Protein AF-W4UWG6-F1 (afdb_monomer_lite)

pLDDT: mean 75.46, std 25.47, range [25.08, 97.38]

Radius of gyration: 17.67 Å; chains: 1; bounding box: 61×33×37 Å

Sequence (148 aa):
MTGATGYIGKHLSAYLSEKGGHQIIPLGRSMFREGMSGRLSQTLANCEVVINLAGAPINKCWTAAYKRQLFESRIGVTNRLNRALSSLTRKPKLLISASAVGIIQPLARWMNIRKPVGKAFYPIFVMPGKRKPNAVRPLHGLLLPALG

Organism: NCBI:txid1445607

Secondary structure (DSSP, 8-state):
-BTTTSHHHHHHHHHHHHTT------B-GGGGSTT-HHHHHHHHHT-SEEEE-----S-S---HHHHHHHHIIIIIHHHHHHHHHHT-SS--SEEEE---GGGS-S--TT--TTS---SSS-------S---------------PPP-

Foldseek 3Di:
DECLVPDVNVVVCCCCVVVVVDDDDYDDPVCLDPPNLVVLLVVQLPAQEAEAPWADDPPDDDDVVVVVRRCCRAVVSVVSNVVSQVPDPRGHQWYFYDDDPVLPDPPDDDDDPPDDGDDPTDPTDGDGPDDDDDDPDDDDDDDDDDDD

Structure (mmCIF, N/CA/C/O backbone):
data_AF-W4UWG6-F1
#
_entry.id   AF-W4UWG6-F1
#
loop_
_atom_site.group_PDB
_atom_site.id
_atom_site.type_symbol
_atom_site.label_atom_id
_atom_site.label_alt_id
_atom_site.label_comp_id
_atom_site.label_asym_id
_atom_site.label_entity_id
_atom_site.label_seq_id
_atom_site.pdbx_PDB_ins_code
_atom_site.Cartn_x
_atom_site.Cartn_y
_atom_site.Cartn_z
_atom_site.occupancy
_atom_site.B_iso_or_equiv
_atom_site.auth_seq_id
_atom_site.auth_comp_id
_atom_site.auth_asym_id
_atom_site.auth_atom_id
_atom_site.pdbx_PDB_model_num
ATOM 1 N N . MET A 1 1 ? -7.767 1.458 3.065 1.00 96.44 1 MET A N 1
ATOM 2 C CA . MET A 1 1 ? -6.642 0.569 2.697 1.00 96.44 1 MET A CA 1
ATOM 3 C C . MET A 1 1 ? -6.185 0.814 1.264 1.00 96.44 1 MET A C 1
ATOM 5 O O . MET A 1 1 ? -7.003 0.728 0.356 1.00 96.44 1 MET A O 1
ATOM 9 N N . THR A 1 2 ? -4.904 1.117 1.035 1.00 96.62 2 THR A N 1
ATOM 10 C CA . THR A 1 2 ? -4.327 1.149 -0.326 1.00 96.62 2 THR A CA 1
ATOM 11 C C . THR A 1 2 ? -4.014 -0.276 -0.794 1.00 96.62 2 THR A C 1
ATOM 13 O O . THR A 1 2 ? -3.828 -1.165 0.033 1.00 96.62 2 THR A O 1
ATOM 16 N N . GLY A 1 3 ? -3.978 -0.524 -2.108 1.00 94.94 3 GLY A N 1
ATOM 17 C CA . GLY A 1 3 ? -3.691 -1.867 -2.638 1.00 94.94 3 GLY A CA 1
ATOM 18 C C . GLY A 1 3 ? -4.796 -2.905 -2.386 1.00 94.94 3 GLY A C 1
ATOM 19 O O . GLY A 1 3 ? -4.556 -4.093 -2.569 1.00 94.94 3 GLY A O 1
ATOM 20 N N . ALA A 1 4 ? -6.006 -2.471 -2.011 1.00 95.88 4 ALA A N 1
ATOM 21 C CA . ALA A 1 4 ? -7.137 -3.345 -1.674 1.00 95.88 4 ALA A CA 1
ATOM 22 C C . ALA A 1 4 ? -7.553 -4.304 -2.808 1.00 95.88 4 ALA A C 1
ATOM 24 O O . ALA A 1 4 ? -8.095 -5.368 -2.547 1.00 95.88 4 ALA A O 1
ATOM 25 N N . THR A 1 5 ? -7.269 -3.957 -4.066 1.00 94.50 5 THR A N 1
ATOM 26 C CA . THR A 1 5 ? -7.566 -4.802 -5.233 1.00 94.50 5 THR A CA 1
ATOM 27 C C . THR A 1 5 ? -6.439 -5.772 -5.601 1.00 94.50 5 THR A C 1
ATOM 29 O O . THR A 1 5 ? -6.608 -6.584 -6.510 1.00 94.50 5 THR A O 1
ATOM 32 N N . GLY A 1 6 ? -5.283 -5.691 -4.935 1.00 92.56 6 GLY A N 1
ATOM 33 C CA . GLY A 1 6 ? -4.176 -6.630 -5.112 1.00 92.56 6 GLY A CA 1
ATOM 34 C C . GLY A 1 6 ? -4.422 -7.957 -4.392 1.00 92.56 6 GLY A C 1
ATOM 35 O O . GLY A 1 6 ? -5.385 -8.087 -3.644 1.00 92.56 6 GLY A O 1
ATOM 36 N N . TYR A 1 7 ? -3.526 -8.929 -4.584 1.00 93.81 7 TYR A N 1
ATOM 37 C CA . TYR A 1 7 ? -3.640 -10.269 -3.991 1.00 93.81 7 TYR A CA 1
ATOM 38 C C . TYR A 1 7 ? -3.841 -10.219 -2.465 1.00 93.81 7 TYR A C 1
ATOM 40 O O . TYR A 1 7 ? -4.913 -10.556 -1.971 1.00 93.81 7 TYR A O 1
ATOM 48 N N . ILE A 1 8 ? -2.863 -9.680 -1.727 1.00 94.25 8 ILE A N 1
ATOM 49 C CA . ILE A 1 8 ? -2.938 -9.552 -0.259 1.00 94.25 8 ILE A CA 1
ATOM 50 C C . ILE A 1 8 ? -4.131 -8.680 0.154 1.00 94.25 8 ILE A C 1
ATOM 52 O O . ILE A 1 8 ? -4.848 -9.013 1.091 1.00 94.25 8 ILE A O 1
ATOM 56 N N . GLY A 1 9 ? -4.364 -7.573 -0.558 1.00 96.06 9 GLY A N 1
ATOM 57 C CA . GLY A 1 9 ? -5.432 -6.629 -0.237 1.00 96.06 9 GLY A CA 1
ATOM 58 C C . GLY A 1 9 ? -6.828 -7.241 -0.314 1.00 96.06 9 GLY A C 1
ATOM 59 O O . GLY A 1 9 ? -7.639 -6.960 0.564 1.00 96.06 9 GLY A O 1
ATOM 60 N N . LYS A 1 10 ? -7.100 -8.101 -1.303 1.00 97.00 10 LYS A N 1
ATOM 61 C CA . LYS A 1 10 ? -8.390 -8.790 -1.444 1.00 97.00 10 LYS A CA 1
ATOM 62 C C . LYS A 1 10 ? -8.642 -9.739 -0.275 1.00 97.00 10 LYS A C 1
ATOM 64 O O . LYS A 1 10 ? -9.663 -9.610 0.392 1.00 97.00 10 LYS A O 1
ATOM 69 N N . HIS A 1 11 ? -7.683 -10.621 0.017 1.00 97.38 11 HIS A N 1
ATOM 70 C CA . HIS A 1 11 ? -7.802 -11.577 1.122 1.00 97.38 11 HIS A CA 1
ATOM 71 C C . HIS A 1 11 ? -7.899 -10.877 2.481 1.00 97.38 11 HIS A C 1
ATOM 73 O O . HIS A 1 11 ? -8.740 -11.238 3.299 1.00 97.38 11 HIS A O 1
ATOM 79 N N . LEU A 1 12 ? -7.095 -9.833 2.707 1.00 96.75 12 LEU A N 1
ATOM 80 C CA . LEU A 1 12 ? -7.147 -9.070 3.951 1.00 96.75 12 LEU A CA 1
ATOM 81 C C . LEU A 1 12 ? -8.456 -8.282 4.093 1.00 96.75 12 LEU A C 1
ATOM 83 O O . LEU A 1 12 ? -8.993 -8.211 5.193 1.00 96.75 12 LEU A O 1
ATOM 87 N N . SER A 1 13 ? -8.983 -7.711 3.001 1.00 96.75 13 SER A N 1
ATOM 88 C CA . SER A 1 13 ? -10.283 -7.021 3.023 1.00 96.75 13 SER A CA 1
ATOM 89 C C . SER A 1 13 ? -11.398 -7.976 3.432 1.00 96.75 13 SER A C 1
ATOM 91 O O . SER A 1 13 ? -12.169 -7.645 4.327 1.00 96.75 13 SER A O 1
ATOM 93 N N . ALA A 1 14 ? -11.452 -9.155 2.802 1.00 96.44 14 ALA A N 1
ATOM 94 C CA . ALA A 1 14 ? -12.440 -10.183 3.110 1.00 96.44 14 ALA A CA 1
ATOM 95 C C . ALA A 1 14 ? -12.324 -10.623 4.573 1.00 96.44 14 ALA A C 1
ATOM 97 O O . ALA A 1 14 ? -13.290 -10.529 5.318 1.00 96.44 14 ALA A O 1
ATOM 98 N N . TYR A 1 15 ? -11.118 -10.970 5.029 1.00 97.31 15 T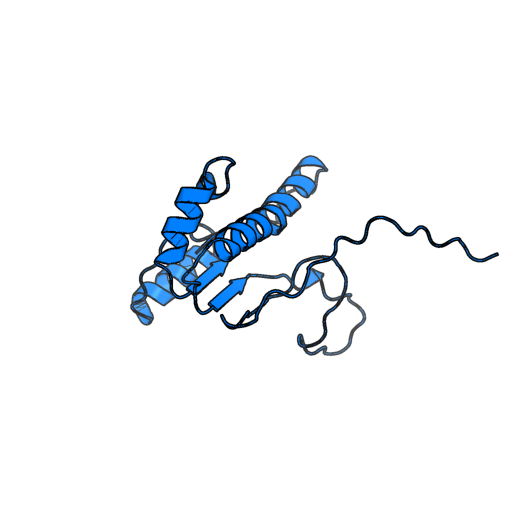YR A N 1
ATOM 99 C CA . TYR A 1 15 ? -10.888 -11.396 6.409 1.00 97.31 15 TYR A CA 1
ATOM 100 C C . TYR A 1 15 ? -11.311 -10.340 7.443 1.00 97.31 15 TYR A C 1
ATOM 102 O O . TYR A 1 15 ? -12.054 -10.642 8.374 1.00 97.31 15 TYR A O 1
ATOM 110 N N . LEU A 1 16 ? -10.868 -9.088 7.282 1.00 96.25 16 LEU A N 1
ATOM 111 C CA . LEU A 1 16 ? -11.190 -8.016 8.229 1.00 96.25 16 LEU A CA 1
ATOM 112 C C . LEU A 1 16 ? -12.681 -7.658 8.220 1.00 96.25 16 LEU A C 1
ATOM 114 O O . LEU A 1 16 ? -13.219 -7.317 9.270 1.00 96.25 16 LEU A O 1
ATOM 118 N N . SER A 1 17 ? -13.343 -7.750 7.065 1.00 95.56 17 SER A N 1
ATOM 119 C CA . SER A 1 17 ? -14.779 -7.493 6.950 1.00 95.56 17 SER A CA 1
ATOM 120 C C . SER A 1 17 ? -15.606 -8.645 7.528 1.00 95.56 17 SER A C 1
ATOM 122 O O . SER A 1 17 ? -16.460 -8.415 8.374 1.00 95.56 17 SER A O 1
ATOM 124 N N . GLU A 1 18 ? -15.344 -9.882 7.105 1.00 96.31 18 GLU A N 1
ATOM 125 C CA . GLU A 1 18 ? -16.152 -11.063 7.442 1.00 96.31 18 GLU A CA 1
ATOM 126 C C . GLU A 1 18 ? -15.902 -11.577 8.861 1.00 96.31 18 GLU A C 1
ATOM 128 O O . GLU A 1 18 ? -16.829 -12.040 9.520 1.00 96.31 18 GLU A O 1
ATOM 133 N N . LYS A 1 19 ? -14.652 -11.532 9.337 1.00 94.00 19 LYS A N 1
ATOM 134 C CA . LYS A 1 19 ? -14.276 -12.050 10.664 1.00 94.00 19 LYS A CA 1
ATOM 135 C C . LYS A 1 19 ? -14.094 -10.950 11.700 1.00 94.00 19 LYS A C 1
ATOM 137 O O . LYS A 1 19 ? -14.336 -11.189 12.876 1.00 94.00 19 LYS A O 1
ATOM 142 N N . GLY A 1 20 ? -13.657 -9.766 11.274 1.00 90.62 20 GLY A N 1
ATOM 143 C CA . GLY A 1 20 ? -13.411 -8.628 12.165 1.00 90.62 20 GLY A CA 1
ATOM 144 C C . GLY A 1 20 ? -14.564 -7.628 12.264 1.00 90.62 20 GLY A C 1
ATOM 145 O O . GLY A 1 20 ? -14.514 -6.746 13.117 1.00 90.62 20 GLY A O 1
ATOM 146 N N . GLY A 1 21 ? -15.580 -7.717 11.395 1.00 94.94 21 GLY A N 1
ATOM 147 C CA . GLY A 1 21 ? -16.676 -6.742 11.341 1.00 94.94 21 GLY A CA 1
ATOM 148 C C . GLY A 1 21 ? -16.223 -5.326 10.958 1.00 94.94 21 GLY A C 1
ATOM 149 O O . GLY A 1 21 ? -16.914 -4.351 11.248 1.00 94.94 21 GLY A O 1
ATOM 150 N N . HIS A 1 22 ? -15.044 -5.181 10.346 1.00 96.06 22 HIS A N 1
ATOM 151 C CA . HIS A 1 22 ? -14.473 -3.878 10.017 1.00 96.06 22 HIS A CA 1
ATOM 152 C C . HIS A 1 22 ? -14.963 -3.364 8.661 1.00 96.06 22 HIS A C 1
ATOM 154 O O . HIS A 1 22 ? -14.912 -4.071 7.655 1.00 96.06 22 HIS A O 1
ATOM 160 N N . GLN A 1 23 ? -15.326 -2.082 8.593 1.00 97.12 23 GLN A N 1
ATOM 161 C CA . GLN A 1 23 ? -15.607 -1.424 7.320 1.00 97.12 23 GLN A CA 1
ATOM 162 C C . GLN A 1 23 ? -14.307 -1.139 6.554 1.00 97.12 23 GLN A C 1
ATOM 164 O O . GLN A 1 23 ? -13.425 -0.415 7.023 1.00 97.12 23 GLN A O 1
ATOM 169 N N . ILE A 1 24 ? -14.204 -1.662 5.331 1.00 96.94 24 ILE A N 1
ATOM 170 C CA . ILE A 1 24 ? -13.038 -1.446 4.471 1.00 96.94 24 ILE A CA 1
ATOM 171 C C . ILE A 1 24 ? -13.308 -0.322 3.475 1.00 96.94 24 ILE A C 1
ATOM 173 O O . ILE A 1 24 ? -14.115 -0.458 2.562 1.00 96.94 24 ILE A O 1
ATOM 177 N N . ILE A 1 25 ? -12.559 0.776 3.603 1.00 97.12 25 ILE A N 1
ATOM 178 C CA . ILE A 1 25 ? -12.579 1.883 2.638 1.00 97.12 25 ILE A CA 1
ATOM 179 C C . ILE A 1 25 ? -11.388 1.726 1.675 1.00 97.12 25 ILE A C 1
ATOM 181 O O . ILE A 1 25 ? -10.237 1.960 2.080 1.00 97.12 25 ILE A O 1
ATOM 185 N N . PRO A 1 26 ? -11.592 1.301 0.413 1.00 96.12 26 PRO A N 1
ATOM 186 C CA . PRO A 1 26 ? -10.501 1.127 -0.538 1.00 96.12 26 PRO A CA 1
ATOM 187 C C . PRO A 1 26 ? -9.935 2.481 -0.982 1.00 96.12 26 PRO A C 1
ATOM 189 O O . PRO A 1 26 ? -10.643 3.358 -1.473 1.00 96.12 26 PRO A O 1
ATOM 192 N N . LEU A 1 27 ? -8.617 2.639 -0.854 1.00 95.81 27 LEU A N 1
ATOM 193 C CA . LEU A 1 27 ? -7.893 3.818 -1.313 1.00 95.81 27 LEU A CA 1
ATOM 194 C C . LEU A 1 27 ? -7.305 3.557 -2.705 1.00 95.81 27 LEU A C 1
ATOM 196 O O . LEU A 1 27 ? -6.209 3.008 -2.843 1.00 95.81 27 LEU A O 1
ATOM 200 N N . GLY A 1 28 ? -8.071 3.911 -3.738 1.00 93.19 28 GLY A N 1
ATOM 201 C CA . GLY A 1 28 ? -7.698 3.713 -5.139 1.00 93.19 28 GLY A CA 1
ATOM 202 C C . GLY A 1 28 ? -6.569 4.633 -5.622 1.00 93.19 28 GLY A C 1
ATOM 203 O O . GLY A 1 28 ? -6.328 5.703 -5.066 1.00 93.19 28 GLY A O 1
ATOM 204 N N . ARG A 1 29 ? -5.905 4.236 -6.720 1.00 91.81 29 ARG A N 1
ATOM 205 C CA . ARG A 1 29 ? -4.779 4.976 -7.333 1.00 91.81 29 ARG A CA 1
ATOM 206 C C . ARG A 1 29 ? -5.120 6.432 -7.675 1.00 91.81 29 ARG A C 1
ATOM 208 O O . ARG A 1 29 ? -4.257 7.295 -7.569 1.00 91.81 29 ARG A O 1
ATOM 215 N N . SER A 1 30 ? -6.366 6.709 -8.059 1.00 92.50 30 SER A N 1
ATOM 216 C CA . SER A 1 30 ? -6.827 8.052 -8.429 1.00 92.50 30 SER A CA 1
ATOM 217 C C . SER A 1 30 ? -6.738 9.063 -7.283 1.00 92.50 30 SER A C 1
ATOM 219 O O . SER A 1 30 ? -6.451 10.223 -7.549 1.00 92.50 30 SER A O 1
ATOM 221 N N . MET A 1 31 ? -6.891 8.645 -6.020 1.00 94.06 31 MET A N 1
ATOM 222 C CA . MET A 1 31 ? -6.766 9.546 -4.861 1.00 94.06 31 MET A CA 1
ATOM 223 C C . MET A 1 31 ? -5.332 10.000 -4.576 1.00 94.06 31 MET A C 1
ATOM 225 O O . MET A 1 31 ? -5.126 10.916 -3.789 1.00 94.06 31 MET A O 1
ATOM 229 N N . PHE A 1 32 ? -4.343 9.382 -5.222 1.00 92.50 32 PHE A N 1
ATOM 230 C CA . PHE A 1 32 ? -2.933 9.752 -5.100 1.00 92.50 32 PHE A CA 1
ATOM 231 C C . PHE A 1 32 ? -2.440 10.596 -6.284 1.00 92.50 32 PHE A C 1
ATOM 233 O O . PHE A 1 32 ? -1.240 10.838 -6.399 1.00 92.50 32 PHE A O 1
ATOM 240 N N . ARG A 1 33 ? -3.343 11.037 -7.168 1.00 90.12 33 ARG A N 1
ATOM 241 C CA . ARG A 1 33 ? -3.029 12.010 -8.221 1.00 90.12 33 ARG A CA 1
ATOM 242 C C . ARG A 1 33 ? -2.916 13.414 -7.628 1.00 90.12 33 ARG A C 1
ATOM 244 O O . ARG A 1 33 ? -3.476 13.703 -6.570 1.00 90.12 33 ARG A O 1
ATOM 251 N N . GLU A 1 34 ? -2.194 14.286 -8.319 1.00 85.25 34 GLU A N 1
ATOM 252 C CA . GLU A 1 34 ? -2.152 15.710 -7.981 1.00 85.25 34 GLU A CA 1
ATOM 253 C C . GLU A 1 34 ? -3.563 16.315 -7.989 1.00 85.25 34 GLU A C 1
ATOM 255 O O . GLU A 1 34 ? -4.445 15.848 -8.710 1.00 85.25 34 GLU A O 1
ATOM 260 N N . GLY A 1 35 ? -3.803 17.289 -7.109 1.00 87.19 35 GLY A N 1
ATOM 261 C CA . GLY A 1 35 ? -5.126 17.891 -6.897 1.00 87.19 35 GLY A CA 1
ATOM 262 C C . GLY A 1 35 ? -6.106 17.058 -6.056 1.00 87.19 35 GLY A C 1
ATOM 263 O O . GLY A 1 35 ? -7.072 17.602 -5.536 1.00 87.19 35 GLY A O 1
ATOM 264 N N . MET A 1 36 ? -5.850 15.764 -5.828 1.00 91.38 36 MET A N 1
ATOM 265 C CA . MET A 1 36 ? -6.767 14.885 -5.079 1.00 91.38 36 MET A CA 1
ATOM 266 C C . MET A 1 36 ? -6.475 14.801 -3.572 1.00 91.38 36 MET A C 1
ATOM 268 O O . MET A 1 36 ? -7.120 14.030 -2.856 1.00 91.38 36 MET A O 1
ATOM 272 N N . SER A 1 37 ? -5.522 15.594 -3.069 1.00 87.94 37 SER A N 1
ATOM 273 C CA . SER A 1 37 ? -5.089 15.574 -1.665 1.00 87.94 37 SER A CA 1
ATOM 274 C C . SER A 1 37 ? -6.226 15.864 -0.686 1.00 87.94 37 SER A C 1
ATOM 276 O O . SER A 1 37 ? -6.308 15.192 0.338 1.00 87.94 37 SER A O 1
ATOM 278 N N . GLY A 1 38 ? -7.135 16.790 -1.012 1.00 91.94 38 GLY A N 1
ATOM 279 C CA . GLY A 1 38 ? -8.294 17.106 -0.170 1.00 91.94 38 GLY A CA 1
ATOM 280 C C . GLY A 1 38 ? -9.209 15.897 0.039 1.00 91.94 38 GLY A C 1
ATOM 281 O O . GLY A 1 38 ? -9.511 15.534 1.174 1.00 91.94 38 GLY A O 1
ATOM 282 N N . ARG A 1 39 ? -9.560 15.196 -1.049 1.00 93.44 39 ARG A N 1
ATOM 283 C CA . ARG A 1 39 ? -10.375 13.971 -0.990 1.00 93.44 39 ARG A CA 1
ATOM 284 C C . ARG A 1 39 ? -9.680 12.864 -0.198 1.00 93.44 39 ARG A C 1
ATOM 286 O O . ARG A 1 39 ? -10.331 12.165 0.580 1.00 93.44 39 ARG A O 1
ATOM 293 N N . LEU A 1 40 ? -8.368 12.702 -0.385 1.00 94.94 40 LEU A N 1
ATOM 294 C CA . LEU A 1 40 ? -7.580 11.737 0.379 1.00 94.94 40 LEU A CA 1
ATOM 295 C C . LEU A 1 40 ? -7.622 12.067 1.879 1.00 94.94 40 LEU A C 1
ATOM 297 O O . LEU A 1 40 ? -7.969 11.197 2.672 1.00 94.94 40 LEU A O 1
ATOM 301 N N . SER A 1 41 ? -7.340 13.313 2.265 1.00 94.75 41 SER A N 1
ATOM 302 C CA . SER A 1 41 ? -7.380 13.758 3.663 1.00 94.75 41 SER A CA 1
ATOM 303 C C . SER A 1 41 ? -8.766 13.580 4.287 1.00 94.75 41 SER A C 1
ATOM 305 O O . SER A 1 41 ? -8.874 13.005 5.367 1.00 94.75 41 SER A O 1
ATOM 307 N N . GLN A 1 42 ? -9.834 13.978 3.593 1.00 93.88 42 GLN A N 1
ATOM 308 C CA . GLN A 1 42 ? -11.208 13.806 4.073 1.00 93.88 42 GLN A CA 1
ATOM 309 C C . GLN A 1 42 ? -11.555 12.330 4.306 1.00 93.88 42 GLN A C 1
ATOM 311 O O . GLN A 1 42 ? -12.151 11.980 5.320 1.00 93.88 42 GLN A O 1
ATOM 316 N N . THR A 1 43 ? -11.132 11.449 3.398 1.00 95.06 43 THR A N 1
ATOM 317 C CA . THR A 1 43 ? -11.340 10.003 3.551 1.00 95.06 43 THR A CA 1
ATOM 318 C C . THR A 1 43 ? -10.586 9.465 4.772 1.00 95.06 43 THR A C 1
ATOM 320 O O . THR A 1 43 ? -11.133 8.688 5.552 1.00 95.06 43 THR A O 1
ATOM 323 N N . LEU A 1 44 ? -9.336 9.896 4.967 1.00 95.31 44 LEU A N 1
ATOM 324 C CA . LEU A 1 44 ? -8.494 9.458 6.082 1.00 95.31 44 LEU A CA 1
ATOM 325 C C . LEU A 1 44 ? -8.976 9.979 7.443 1.00 95.31 44 LEU A C 1
ATOM 327 O O . LEU A 1 44 ? -8.802 9.279 8.436 1.00 95.31 44 LEU A O 1
ATOM 331 N N . ALA A 1 45 ? -9.592 11.163 7.501 1.00 94.25 45 ALA A N 1
ATOM 332 C CA . ALA A 1 45 ? -10.130 11.742 8.736 1.00 94.25 45 ALA A CA 1
ATOM 333 C C . ALA A 1 45 ? -11.220 10.868 9.383 1.00 94.25 45 ALA A C 1
ATOM 335 O O . ALA A 1 45 ? -11.367 10.863 10.604 1.00 94.25 45 ALA A O 1
ATOM 336 N N . ASN A 1 46 ? -11.937 10.096 8.565 1.00 91.81 46 ASN A N 1
ATOM 337 C CA . ASN A 1 46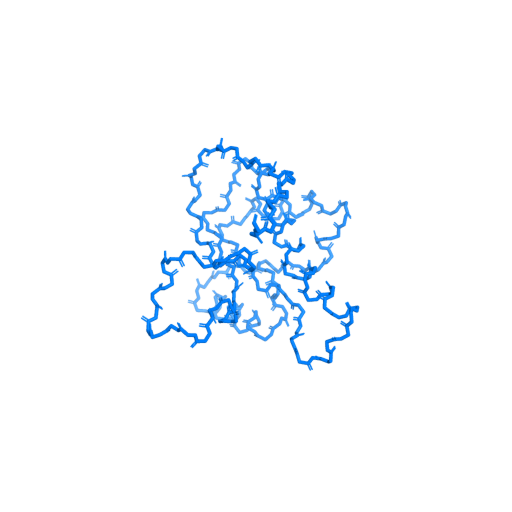 ? -12.998 9.187 8.997 1.00 91.81 46 ASN A CA 1
ATOM 338 C C . ASN A 1 46 ? -12.495 7.757 9.273 1.00 91.81 46 ASN A C 1
ATOM 340 O O . ASN A 1 46 ? -13.299 6.858 9.493 1.00 91.81 46 ASN A O 1
ATOM 344 N N . CYS A 1 47 ? -11.178 7.521 9.245 1.00 94.50 47 CYS A N 1
ATOM 345 C CA . CYS A 1 47 ? -10.583 6.199 9.449 1.00 94.50 47 CYS A CA 1
ATOM 346 C C . CYS A 1 47 ? -9.878 6.093 10.808 1.00 94.50 47 CYS A C 1
ATOM 348 O O . CYS A 1 47 ? -9.138 6.988 11.215 1.00 94.50 47 CYS A O 1
ATOM 350 N N . GLU A 1 48 ? -10.009 4.945 11.477 1.00 94.75 48 GLU A N 1
ATOM 351 C CA . GLU A 1 48 ? -9.230 4.649 12.688 1.00 94.75 48 GLU A CA 1
ATOM 352 C C . GLU A 1 48 ? -7.861 4.035 12.384 1.00 94.75 48 GLU A C 1
ATOM 354 O O . GLU A 1 48 ? -6.886 4.311 13.086 1.00 94.75 48 GLU A O 1
ATOM 359 N N . VAL A 1 49 ? -7.783 3.220 11.329 1.00 95.25 49 VAL A N 1
ATOM 360 C CA . VAL A 1 49 ? -6.575 2.499 10.920 1.00 95.25 49 VAL A CA 1
ATOM 361 C C . VAL A 1 49 ? -6.349 2.682 9.427 1.00 95.25 49 VAL A C 1
ATOM 363 O O . VAL A 1 49 ? -7.270 2.586 8.615 1.00 95.25 49 VAL A O 1
ATOM 366 N N . VAL A 1 50 ? -5.096 2.913 9.051 1.00 95.75 50 VAL A N 1
ATOM 367 C CA . VAL A 1 50 ? -4.666 2.987 7.658 1.00 95.75 50 VAL A CA 1
ATOM 368 C C . VAL A 1 50 ? -3.729 1.827 7.369 1.00 95.75 50 VAL A C 1
ATOM 370 O O . VAL A 1 50 ? -2.701 1.674 8.016 1.00 95.75 50 VAL A O 1
ATOM 373 N N . ILE A 1 51 ? -4.069 1.027 6.361 1.00 96.50 51 ILE A N 1
ATOM 374 C CA . ILE A 1 51 ? -3.215 -0.053 5.858 1.00 96.50 51 ILE A CA 1
ATOM 375 C C . ILE A 1 51 ? -2.737 0.327 4.455 1.00 96.50 51 ILE A C 1
ATOM 377 O O . ILE A 1 51 ? -3.557 0.597 3.567 1.00 96.50 51 ILE A O 1
ATOM 381 N N . ASN A 1 52 ? -1.420 0.374 4.268 1.00 96.00 52 ASN A N 1
ATOM 382 C CA . ASN A 1 52 ? -0.756 0.706 3.017 1.00 96.00 52 ASN A CA 1
ATOM 383 C C . ASN A 1 52 ? -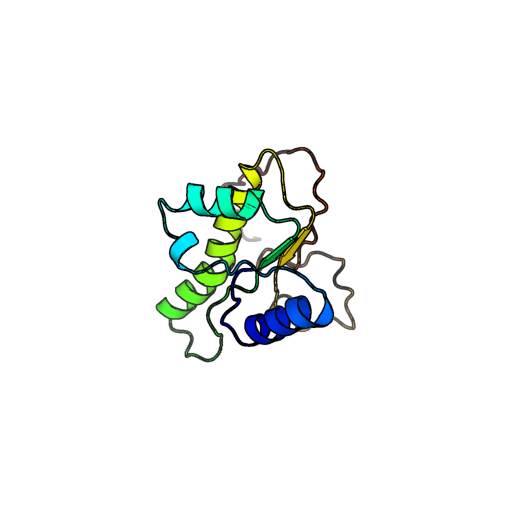0.146 -0.551 2.377 1.00 96.00 52 ASN A C 1
ATOM 385 O O . ASN A 1 52 ? 0.947 -0.972 2.751 1.00 96.00 52 ASN A O 1
ATOM 389 N N . LEU A 1 53 ? -0.851 -1.139 1.406 1.00 95.88 53 LEU A N 1
ATOM 390 C CA . LEU A 1 53 ? -0.386 -2.282 0.604 1.00 95.88 53 LEU A CA 1
ATOM 391 C C . LEU A 1 53 ? -0.094 -1.885 -0.852 1.00 95.88 53 LEU A C 1
ATOM 393 O O . LEU A 1 53 ? -0.011 -2.738 -1.735 1.00 95.88 53 LEU A O 1
ATOM 397 N N . ALA A 1 54 ? -0.003 -0.584 -1.140 1.00 93.38 54 ALA A N 1
ATOM 398 C CA . ALA A 1 54 ? 0.258 -0.098 -2.485 1.00 93.38 54 ALA A CA 1
ATOM 399 C C . ALA A 1 54 ? 1.661 -0.487 -2.964 1.00 93.38 54 ALA A C 1
ATOM 401 O O . ALA A 1 54 ? 2.661 -0.314 -2.270 1.00 93.38 54 ALA A O 1
ATOM 402 N N . GLY A 1 55 ? 1.723 -0.965 -4.202 1.00 91.75 55 GLY A N 1
ATOM 403 C CA . GLY A 1 55 ? 2.967 -1.245 -4.898 1.00 91.75 55 GLY A CA 1
ATOM 404 C C . GLY A 1 55 ? 2.688 -1.854 -6.263 1.00 91.75 55 GLY A C 1
ATOM 405 O O . GLY A 1 55 ? 1.764 -2.649 -6.428 1.00 91.75 55 GLY A O 1
ATOM 406 N N . ALA A 1 56 ? 3.478 -1.472 -7.264 1.00 91.81 56 ALA A N 1
ATOM 407 C CA . ALA A 1 56 ? 3.479 -2.164 -8.545 1.00 91.81 56 ALA A CA 1
ATOM 408 C C . ALA A 1 56 ? 4.077 -3.575 -8.371 1.00 91.81 56 ALA A C 1
ATOM 410 O O . ALA A 1 56 ? 5.009 -3.746 -7.568 1.00 91.81 56 ALA A O 1
ATOM 411 N N . PRO A 1 57 ? 3.564 -4.580 -9.103 1.00 90.38 57 PRO A N 1
ATOM 412 C CA . PRO A 1 57 ? 4.021 -5.957 -8.964 1.00 90.38 57 PRO A CA 1
ATOM 413 C C . PRO A 1 57 ? 5.495 -6.083 -9.372 1.00 90.38 57 PRO A C 1
ATOM 415 O O . PRO A 1 57 ? 5.969 -5.364 -10.242 1.00 90.38 57 PRO A O 1
ATOM 418 N N . ILE A 1 58 ? 6.256 -6.972 -8.745 1.00 88.31 58 ILE A N 1
ATOM 419 C CA . ILE A 1 58 ? 7.701 -7.108 -9.023 1.00 88.31 58 ILE A CA 1
ATOM 420 C C . ILE A 1 58 ? 8.018 -8.091 -10.161 1.00 88.31 58 ILE A C 1
ATOM 422 O O . ILE A 1 58 ? 9.165 -8.176 -10.579 1.00 88.31 58 ILE A O 1
ATOM 426 N N . ASN A 1 59 ? 7.004 -8.780 -10.689 1.00 88.88 59 ASN A N 1
ATOM 427 C CA . ASN A 1 59 ? 7.103 -9.878 -11.658 1.00 88.88 59 ASN A CA 1
ATOM 428 C C . ASN A 1 59 ? 7.256 -9.450 -13.134 1.00 88.88 59 ASN A C 1
ATOM 430 O O . ASN A 1 59 ? 6.975 -10.246 -14.024 1.00 88.88 59 ASN A O 1
ATOM 434 N N . LYS A 1 60 ? 7.641 -8.201 -13.416 1.00 88.62 60 LYS A N 1
ATOM 435 C CA . LYS A 1 60 ? 7.915 -7.732 -14.789 1.00 88.62 60 LYS A CA 1
ATOM 436 C C . LYS A 1 60 ? 9.411 -7.540 -14.990 1.00 88.62 60 LYS A C 1
ATOM 438 O O . LYS A 1 60 ? 10.133 -7.444 -14.007 1.00 88.62 60 LYS A O 1
ATOM 443 N N . CYS A 1 61 ? 9.871 -7.398 -16.231 1.00 92.56 61 CYS A N 1
ATOM 444 C CA . CYS A 1 61 ? 11.251 -6.996 -16.518 1.00 92.56 61 CYS A CA 1
ATOM 445 C C . CYS A 1 61 ? 11.537 -5.577 -15.994 1.00 92.56 61 CYS A C 1
ATOM 447 O O . CYS A 1 61 ? 10.750 -4.649 -16.201 1.00 92.56 61 CYS A O 1
ATOM 449 N N . TRP A 1 62 ? 12.675 -5.388 -15.319 1.00 91.88 62 TRP A N 1
ATOM 450 C CA . TRP A 1 62 ? 13.024 -4.122 -14.662 1.00 91.88 62 TRP A CA 1
ATOM 451 C C . TRP A 1 62 ? 13.729 -3.163 -15.622 1.00 91.88 62 TRP A C 1
ATOM 453 O O . TRP A 1 62 ? 14.907 -2.840 -15.463 1.00 91.88 62 TRP A O 1
ATOM 463 N N . THR A 1 63 ? 12.982 -2.667 -16.607 1.00 95.75 63 THR A N 1
ATOM 464 C CA . THR A 1 63 ? 13.422 -1.536 -17.436 1.00 95.75 63 THR A CA 1
ATOM 465 C C . THR A 1 63 ? 13.579 -0.275 -16.580 1.00 95.75 63 THR A C 1
ATOM 467 O O . THR A 1 63 ? 13.013 -0.181 -15.489 1.00 95.75 63 THR A O 1
ATOM 470 N N . ALA A 1 64 ? 14.310 0.734 -17.064 1.00 94.94 64 ALA A N 1
ATOM 471 C CA . ALA A 1 64 ? 14.436 2.014 -16.358 1.00 94.94 64 ALA A CA 1
ATOM 472 C C . ALA A 1 64 ? 13.060 2.639 -16.043 1.00 94.94 64 ALA A C 1
ATOM 474 O O . ALA A 1 64 ? 12.801 3.069 -14.915 1.00 94.94 64 ALA A O 1
ATOM 475 N N . ALA A 1 65 ? 12.135 2.590 -17.007 1.00 95.19 65 ALA A N 1
ATOM 476 C CA . ALA A 1 65 ? 10.760 3.044 -16.825 1.00 95.19 65 ALA A CA 1
ATOM 477 C C . ALA A 1 65 ? 10.021 2.243 -15.739 1.00 95.19 65 ALA A C 1
ATOM 479 O O . ALA A 1 65 ? 9.329 2.826 -14.901 1.00 95.19 65 ALA A O 1
ATOM 480 N N . TYR A 1 66 ? 10.196 0.917 -15.705 1.00 94.25 66 TYR A N 1
ATOM 481 C CA . TYR A 1 66 ? 9.540 0.083 -14.704 1.00 94.25 66 TYR A CA 1
ATOM 482 C C . TYR A 1 66 ? 10.137 0.246 -13.305 1.00 94.25 66 TYR A C 1
ATOM 484 O O . TYR A 1 66 ? 9.395 0.295 -12.328 1.00 94.25 66 TYR A O 1
ATOM 492 N N . LYS A 1 67 ? 11.457 0.428 -13.190 1.00 90.94 67 LYS A N 1
ATOM 493 C CA . LYS A 1 67 ? 12.119 0.780 -11.923 1.00 90.94 67 LYS A CA 1
ATOM 494 C C . LYS A 1 67 ? 11.551 2.080 -11.350 1.00 90.94 67 LYS A C 1
ATOM 496 O O . LYS A 1 67 ? 11.196 2.119 -10.172 1.00 90.94 67 LYS A O 1
ATOM 501 N N . ARG A 1 68 ? 11.358 3.106 -12.189 1.00 91.88 68 ARG A N 1
ATOM 502 C CA . ARG A 1 68 ? 10.679 4.351 -11.788 1.00 91.88 68 ARG A CA 1
ATOM 503 C C . ARG A 1 68 ? 9.258 4.081 -11.292 1.00 91.88 68 ARG A C 1
ATOM 505 O O . ARG A 1 68 ? 8.869 4.587 -10.246 1.00 91.88 68 ARG A O 1
ATOM 512 N N . GLN A 1 69 ? 8.496 3.236 -11.987 1.00 92.62 69 GLN A N 1
ATOM 513 C CA . GLN A 1 69 ? 7.155 2.843 -11.547 1.00 92.62 69 GLN A CA 1
ATOM 514 C C . GLN A 1 69 ? 7.172 2.097 -10.199 1.00 92.62 69 GLN A C 1
ATOM 516 O O . GLN A 1 69 ? 6.322 2.349 -9.340 1.00 92.62 69 GLN A O 1
ATOM 521 N N . LEU A 1 70 ? 8.121 1.181 -9.985 1.00 90.69 70 LEU A N 1
ATOM 522 C CA . LEU A 1 70 ? 8.278 0.458 -8.722 1.00 90.69 70 LEU A CA 1
ATOM 523 C C . LEU A 1 70 ? 8.563 1.417 -7.563 1.00 90.69 70 LEU A C 1
ATOM 525 O O . LEU A 1 70 ? 7.980 1.237 -6.492 1.00 90.69 70 LEU A O 1
ATOM 529 N N . PHE A 1 71 ? 9.399 2.431 -7.795 1.00 89.62 71 PHE A N 1
ATOM 530 C CA . PHE A 1 71 ? 9.701 3.479 -6.825 1.00 89.62 71 PHE A CA 1
ATOM 531 C C . PHE A 1 71 ? 8.475 4.357 -6.534 1.00 89.62 71 PHE A C 1
ATOM 533 O O . PHE A 1 71 ? 8.038 4.445 -5.387 1.00 89.62 71 PHE A O 1
ATOM 540 N N . GLU A 1 72 ? 7.852 4.935 -7.564 1.00 89.75 72 GLU A N 1
ATOM 541 C CA . GLU A 1 72 ? 6.703 5.842 -7.421 1.00 89.75 72 GLU A CA 1
ATOM 542 C C . GLU A 1 72 ? 5.488 5.175 -6.768 1.00 89.75 72 GLU A C 1
ATOM 544 O O . GLU A 1 72 ? 4.819 5.762 -5.913 1.00 89.75 72 GLU A O 1
ATOM 549 N N . SER A 1 73 ? 5.221 3.915 -7.123 1.00 91.44 73 SER A N 1
ATOM 550 C CA . SER A 1 73 ? 4.108 3.142 -6.557 1.00 91.44 73 SER A CA 1
ATOM 551 C C . SER A 1 73 ? 4.275 2.799 -5.075 1.00 91.44 73 SER A C 1
ATOM 553 O O . SER A 1 73 ? 3.306 2.369 -4.456 1.00 91.44 73 SER A O 1
ATOM 555 N N . ARG A 1 74 ? 5.475 2.990 -4.512 1.00 90.44 74 ARG A N 1
ATOM 556 C CA . ARG A 1 74 ? 5.797 2.713 -3.107 1.00 90.44 74 ARG A CA 1
ATOM 557 C C . ARG A 1 74 ? 6.109 3.996 -2.354 1.00 90.44 74 ARG A C 1
ATOM 559 O O . ARG A 1 74 ? 5.337 4.413 -1.493 1.00 90.44 74 ARG A O 1
ATOM 566 N N . ILE A 1 75 ? 7.210 4.650 -2.710 1.00 89.31 75 ILE A N 1
ATOM 567 C CA . ILE A 1 75 ? 7.698 5.859 -2.045 1.00 89.31 75 ILE A CA 1
ATOM 568 C C . ILE A 1 75 ? 6.769 7.036 -2.330 1.00 89.31 75 ILE A C 1
ATOM 570 O O . ILE A 1 75 ? 6.325 7.701 -1.398 1.00 89.31 75 ILE A O 1
ATOM 574 N N . GLY A 1 76 ? 6.388 7.244 -3.592 1.00 90.00 76 GLY A N 1
ATOM 575 C CA . GLY A 1 76 ? 5.483 8.331 -3.973 1.00 90.00 76 GLY A CA 1
ATOM 576 C C . GLY A 1 76 ? 4.115 8.227 -3.287 1.00 90.00 76 GLY A C 1
ATOM 577 O O . GLY A 1 76 ? 3.600 9.215 -2.762 1.00 90.00 76 GLY A O 1
ATOM 578 N N . VAL A 1 77 ? 3.535 7.022 -3.233 1.00 91.94 77 VAL A N 1
ATOM 579 C CA . VAL A 1 77 ? 2.270 6.770 -2.515 1.00 91.94 77 VAL A CA 1
ATOM 580 C C . VAL A 1 77 ? 2.419 7.015 -1.013 1.00 91.94 77 VAL A C 1
ATOM 582 O O . VAL A 1 77 ? 1.603 7.729 -0.431 1.00 91.94 77 VAL A O 1
ATOM 585 N N . THR A 1 78 ? 3.475 6.486 -0.394 1.00 91.81 78 THR A N 1
ATOM 586 C CA . THR A 1 78 ? 3.728 6.642 1.049 1.00 91.81 78 THR A CA 1
ATOM 587 C C . THR A 1 78 ? 3.940 8.108 1.431 1.00 91.81 78 THR A C 1
ATOM 589 O O . THR A 1 78 ? 3.370 8.579 2.412 1.00 91.81 78 THR A O 1
ATOM 592 N N . ASN A 1 79 ? 4.675 8.870 0.620 1.00 91.12 79 ASN A N 1
ATOM 593 C CA . ASN A 1 79 ? 4.892 10.301 0.840 1.00 91.12 79 ASN A CA 1
ATOM 594 C C . ASN A 1 79 ? 3.586 11.099 0.765 1.00 91.12 79 ASN A C 1
ATOM 596 O O . ASN A 1 79 ? 3.325 11.942 1.625 1.00 91.12 79 ASN A O 1
ATOM 600 N N . ARG A 1 80 ? 2.739 10.818 -0.233 1.00 92.62 80 ARG A N 1
ATOM 601 C CA . ARG A 1 80 ? 1.415 11.447 -0.361 1.00 92.62 80 ARG A CA 1
ATOM 602 C C . ARG A 1 80 ? 0.503 11.093 0.813 1.00 92.62 80 ARG A C 1
ATOM 604 O O . ARG A 1 80 ? -0.173 11.975 1.337 1.00 92.62 80 ARG A O 1
ATOM 611 N N . LEU A 1 81 ? 0.538 9.839 1.266 1.00 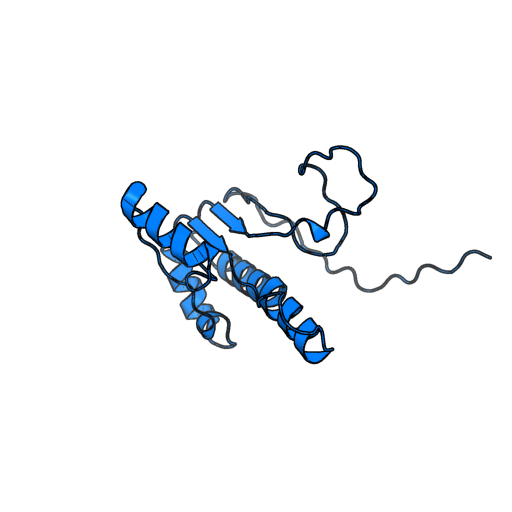92.81 81 LEU A N 1
ATOM 612 C CA . LEU A 1 81 ? -0.206 9.388 2.439 1.00 92.81 81 LEU A CA 1
ATOM 613 C C . LEU A 1 81 ? 0.247 10.124 3.708 1.00 92.81 81 LEU A C 1
ATOM 615 O O . LEU A 1 81 ? -0.584 10.683 4.417 1.00 92.81 81 LEU A O 1
ATOM 619 N N . ASN A 1 82 ? 1.557 10.199 3.956 1.00 91.38 82 ASN A N 1
ATOM 620 C CA . ASN A 1 82 ? 2.120 10.905 5.108 1.00 91.38 82 ASN A CA 1
ATOM 621 C C . ASN A 1 82 ? 1.789 12.400 5.090 1.00 91.38 82 ASN A C 1
ATOM 623 O O . ASN A 1 82 ? 1.449 12.967 6.129 1.00 91.38 82 ASN A O 1
ATOM 627 N N . ARG A 1 83 ? 1.840 13.042 3.916 1.00 90.56 83 ARG A N 1
ATOM 628 C CA . ARG A 1 83 ? 1.442 14.447 3.759 1.00 90.56 83 ARG A CA 1
ATOM 629 C C . ARG A 1 83 ? -0.030 14.651 4.119 1.00 90.56 83 ARG A C 1
ATOM 631 O O . ARG A 1 83 ? -0.333 15.537 4.913 1.00 90.56 83 ARG A O 1
ATOM 638 N N . ALA A 1 84 ? -0.921 13.807 3.596 1.00 92.69 84 ALA A N 1
ATOM 639 C CA . ALA A 1 84 ? -2.346 13.871 3.908 1.00 92.69 84 ALA A CA 1
ATOM 640 C C . ALA A 1 84 ? -2.597 13.666 5.411 1.00 92.69 84 ALA A C 1
ATOM 642 O O . ALA A 1 84 ? -3.220 14.513 6.043 1.00 92.69 84 ALA A O 1
ATOM 643 N N . LEU A 1 85 ? -2.011 12.630 6.021 1.00 91.31 85 LEU A N 1
ATOM 644 C CA . LEU A 1 85 ? -2.110 12.367 7.464 1.00 91.31 85 LEU A CA 1
ATOM 645 C C . LEU A 1 85 ? -1.580 13.522 8.325 1.00 91.31 85 LEU A C 1
ATOM 647 O O . LEU A 1 85 ? -2.099 13.780 9.409 1.00 91.31 85 LEU A O 1
ATOM 651 N N . SER A 1 86 ? -0.546 14.222 7.856 1.00 90.31 86 SER A N 1
ATOM 652 C CA . SER A 1 86 ? 0.040 15.358 8.575 1.00 90.31 86 SER A CA 1
ATOM 653 C C . SER A 1 86 ? -0.873 16.583 8.585 1.00 90.31 86 SER A C 1
ATOM 655 O O . SER A 1 86 ? -0.815 17.344 9.545 1.00 90.31 86 SER A O 1
ATOM 657 N N . SER A 1 87 ? -1.736 16.733 7.574 1.00 90.69 87 SER A N 1
ATOM 658 C CA . SER A 1 87 ? -2.736 17.808 7.495 1.00 90.69 87 SER A CA 1
ATOM 659 C C . SER A 1 87 ? -3.990 17.580 8.347 1.00 90.69 87 SER A C 1
ATOM 661 O O . SER A 1 87 ? -4.820 18.476 8.450 1.00 90.69 87 SER A O 1
ATOM 663 N N . LEU A 1 88 ? -4.159 16.398 8.953 1.00 92.06 88 LEU A N 1
ATOM 664 C CA . LEU A 1 88 ? -5.366 16.081 9.719 1.00 92.06 88 LEU A CA 1
ATOM 665 C C . LEU A 1 88 ? -5.274 16.576 11.161 1.00 92.06 88 LEU A C 1
ATOM 667 O O . LEU A 1 88 ? -4.322 16.253 11.876 1.00 92.06 88 LEU A O 1
ATOM 671 N N . THR A 1 89 ? -6.336 17.242 11.617 1.00 89.62 89 THR A N 1
ATOM 672 C CA . THR A 1 89 ? -6.547 17.570 13.035 1.00 89.62 89 THR A CA 1
ATOM 673 C C . THR A 1 89 ? -6.769 16.305 13.864 1.00 89.62 89 THR A C 1
ATOM 675 O O . THR A 1 89 ? -6.140 16.115 14.904 1.00 89.62 89 THR A O 1
ATOM 678 N N . ARG A 1 90 ? -7.624 15.394 13.378 1.00 87.44 90 ARG A N 1
ATOM 679 C CA . ARG A 1 90 ? -7.863 14.075 13.978 1.00 87.44 90 ARG A CA 1
ATOM 680 C C . ARG A 1 90 ? -7.203 13.002 13.118 1.00 87.44 90 ARG A C 1
ATOM 682 O O . ARG A 1 90 ? -7.634 12.747 11.998 1.00 87.44 90 ARG A O 1
ATOM 689 N N . LYS A 1 91 ? -6.140 12.392 13.644 1.00 89.69 91 LYS A N 1
ATOM 690 C CA . LYS A 1 91 ? -5.354 11.377 12.933 1.00 89.69 91 LYS A CA 1
ATOM 691 C C . LYS A 1 91 ? -5.867 9.963 13.233 1.00 89.69 91 LYS A C 1
ATOM 693 O O . LYS A 1 91 ? -6.263 9.706 14.373 1.00 89.69 91 LYS A O 1
ATOM 698 N N . PRO A 1 92 ? -5.793 9.038 12.258 1.00 91.44 92 PRO A N 1
ATOM 699 C CA . PRO A 1 92 ? -5.911 7.609 12.518 1.00 91.44 92 PRO A CA 1
ATOM 700 C C . PRO A 1 92 ? -4.956 7.175 13.636 1.00 91.44 92 PRO A C 1
ATOM 702 O O . PRO A 1 92 ? -3.836 7.680 13.747 1.00 91.44 92 PRO A O 1
ATOM 705 N N . LYS A 1 93 ? -5.394 6.225 14.462 1.00 90.25 93 LYS A N 1
ATOM 706 C CA . LYS A 1 93 ? -4.634 5.714 15.612 1.00 90.25 93 LYS A CA 1
ATOM 707 C C . LYS A 1 93 ? -3.417 4.900 15.174 1.00 90.25 93 LYS A C 1
ATOM 709 O O . LYS A 1 93 ? -2.435 4.835 15.913 1.00 90.25 93 LYS A O 1
ATOM 714 N N . LEU A 1 94 ? -3.505 4.279 13.996 1.00 90.31 94 LEU A N 1
ATOM 715 C CA . LEU A 1 94 ? -2.528 3.320 13.503 1.00 90.31 94 LEU A CA 1
ATOM 716 C C . LEU A 1 94 ? -2.333 3.427 11.985 1.00 90.31 94 LEU A C 1
ATOM 718 O O . LEU A 1 94 ? -3.296 3.458 11.218 1.00 90.31 94 LEU A O 1
ATOM 722 N N . LEU A 1 95 ? -1.069 3.414 11.563 1.00 90.88 95 LEU A N 1
ATOM 723 C CA . LEU A 1 95 ? -0.645 3.190 10.184 1.00 90.88 95 LEU A CA 1
ATOM 724 C C . LEU A 1 95 ? 0.141 1.873 10.127 1.00 90.88 95 LEU A C 1
ATOM 726 O O . LEU A 1 95 ? 1.090 1.691 10.882 1.00 90.88 95 LEU A O 1
ATOM 730 N N . ILE A 1 96 ? -0.251 0.966 9.234 1.00 92.00 96 ILE A N 1
ATOM 731 C CA . ILE A 1 96 ? 0.464 -0.275 8.911 1.00 92.00 96 ILE A CA 1
ATOM 732 C C . ILE A 1 96 ? 0.891 -0.170 7.451 1.00 92.00 96 ILE A C 1
ATOM 734 O O . ILE A 1 96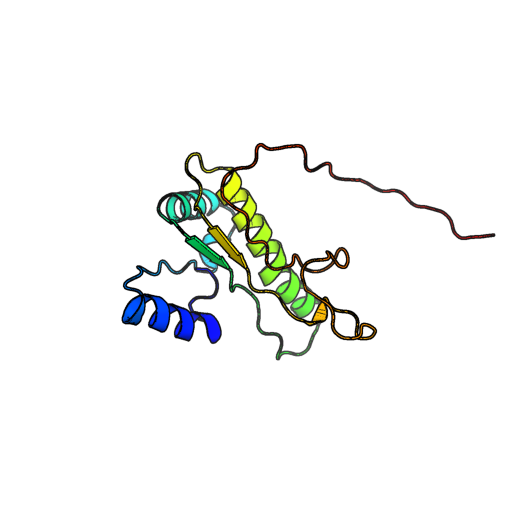 ? 0.054 0.074 6.586 1.00 92.00 96 ILE A O 1
ATOM 738 N N . SER A 1 97 ? 2.171 -0.366 7.146 1.00 89.56 97 SER A N 1
ATOM 739 C CA . SER A 1 97 ? 2.669 -0.323 5.766 1.00 89.56 97 SER A CA 1
ATOM 740 C C . SER A 1 97 ? 3.397 -1.606 5.423 1.00 89.56 97 SER A C 1
ATOM 742 O O . SER A 1 97 ? 4.274 -2.016 6.174 1.00 89.56 97 SER A O 1
ATOM 744 N N . ALA A 1 98 ? 3.065 -2.218 4.287 1.00 87.38 98 ALA A N 1
ATOM 745 C CA . ALA A 1 98 ? 3.801 -3.369 3.785 1.00 87.38 98 ALA A CA 1
ATOM 746 C C . ALA A 1 98 ? 5.255 -2.990 3.469 1.00 87.38 98 ALA A C 1
ATOM 748 O O . ALA A 1 98 ? 5.536 -1.900 2.967 1.00 87.38 98 ALA A O 1
ATOM 749 N N . SER A 1 99 ? 6.162 -3.924 3.741 1.00 81.06 99 SER A N 1
ATOM 750 C CA . SER A 1 99 ? 7.583 -3.843 3.407 1.00 81.06 99 SER A CA 1
ATOM 751 C C . SER A 1 99 ? 8.044 -5.169 2.787 1.00 81.06 99 SER A C 1
ATOM 753 O O . SER A 1 99 ? 7.249 -6.099 2.653 1.00 81.06 99 SER A O 1
ATOM 755 N N . ALA A 1 100 ? 9.307 -5.254 2.375 1.00 75.06 100 ALA A N 1
ATOM 756 C CA . ALA A 1 100 ? 9.895 -6.445 1.774 1.00 75.06 100 ALA A CA 1
ATOM 757 C C . ALA A 1 100 ? 11.233 -6.801 2.432 1.00 75.06 100 ALA A C 1
ATOM 759 O O . ALA A 1 100 ? 11.990 -5.925 2.847 1.00 75.06 100 ALA A O 1
ATOM 760 N N . VAL A 1 101 ? 11.546 -8.099 2.462 1.00 72.25 101 VAL A N 1
ATOM 761 C CA . VAL A 1 101 ? 12.791 -8.636 3.042 1.00 72.25 101 VAL A CA 1
ATOM 762 C C . VAL A 1 101 ? 14.057 -8.161 2.331 1.00 72.25 101 VAL A C 1
ATOM 764 O O . VAL A 1 101 ? 15.115 -8.188 2.936 1.00 72.25 101 VAL A O 1
ATOM 767 N N . GLY A 1 102 ? 13.965 -7.663 1.093 1.00 58.44 102 GLY A N 1
ATOM 768 C CA . GLY A 1 102 ? 15.117 -7.168 0.325 1.00 58.44 102 GLY A CA 1
ATOM 769 C C . GLY A 1 102 ? 15.836 -5.948 0.922 1.00 58.44 102 GLY A C 1
ATOM 770 O O . GLY A 1 102 ? 16.857 -5.534 0.389 1.00 58.44 102 GLY A O 1
ATOM 771 N N . ILE A 1 103 ? 15.320 -5.369 2.013 1.00 56.69 103 ILE A N 1
ATOM 772 C CA . ILE A 1 103 ? 16.040 -4.389 2.851 1.00 56.69 103 ILE A CA 1
ATOM 773 C C . ILE A 1 103 ? 17.177 -5.064 3.632 1.00 56.69 103 ILE A C 1
ATOM 775 O O . ILE A 1 103 ? 18.191 -4.442 3.943 1.00 56.69 103 ILE A O 1
ATOM 779 N N . ILE A 1 104 ? 16.996 -6.336 3.980 1.00 53.12 104 ILE A N 1
ATOM 780 C CA . ILE A 1 104 ? 17.925 -7.105 4.794 1.00 53.12 104 ILE A CA 1
ATOM 781 C C . ILE A 1 104 ? 19.047 -7.576 3.868 1.00 53.12 104 ILE A C 1
ATOM 783 O O . ILE A 1 104 ? 18.817 -8.359 2.946 1.00 53.12 104 ILE A O 1
ATOM 787 N N . GLN A 1 105 ? 20.262 -7.071 4.090 1.00 53.97 105 GLN A N 1
ATOM 788 C CA . GLN A 1 105 ? 21.440 -7.566 3.381 1.00 53.97 105 GLN A CA 1
ATOM 789 C C . GLN A 1 105 ? 21.634 -9.063 3.694 1.00 53.97 105 GLN A C 1
ATOM 791 O O . GLN A 1 105 ? 21.445 -9.453 4.848 1.00 53.97 105 GLN A O 1
ATOM 796 N N . PRO A 1 106 ? 22.046 -9.904 2.724 1.00 50.56 106 PRO A N 1
ATOM 797 C CA . PRO A 1 106 ? 22.132 -11.359 2.906 1.00 50.56 106 PRO A CA 1
ATOM 798 C C . PRO A 1 106 ? 23.105 -11.821 4.001 1.00 50.56 106 PRO A C 1
ATOM 800 O O . PRO A 1 106 ? 23.105 -12.992 4.367 1.00 50.56 106 PRO A O 1
ATOM 803 N N . LEU A 1 107 ? 23.938 -10.924 4.533 1.00 48.28 107 LEU A N 1
ATOM 804 C CA . LEU A 1 107 ? 24.976 -11.248 5.502 1.00 48.28 107 LEU A CA 1
ATOM 805 C C . LEU A 1 107 ? 24.554 -10.912 6.941 1.00 48.28 107 LEU A C 1
ATOM 807 O O . LEU A 1 107 ? 25.233 -10.167 7.641 1.00 48.28 107 LEU A O 1
ATOM 811 N N . ALA A 1 108 ? 23.420 -11.437 7.405 1.00 42.91 108 ALA A N 1
ATOM 812 C CA . ALA A 1 108 ? 23.066 -11.330 8.818 1.00 42.91 108 ALA A CA 1
ATOM 813 C C . ALA A 1 108 ? 22.237 -12.524 9.303 1.00 42.91 108 ALA A C 1
ATOM 815 O O . ALA A 1 108 ? 21.019 -12.591 9.153 1.00 42.91 108 ALA A O 1
ATOM 816 N N . ARG A 1 109 ? 22.954 -13.454 9.938 1.00 44.81 109 ARG A N 1
ATOM 817 C CA . ARG A 1 109 ? 22.484 -14.406 10.954 1.00 44.81 109 ARG A CA 1
ATOM 818 C C . ARG A 1 109 ? 21.302 -13.825 11.752 1.00 44.81 109 ARG A C 1
ATOM 820 O O . ARG A 1 109 ? 21.447 -12.751 12.325 1.00 44.81 109 ARG A O 1
ATOM 827 N N . TRP A 1 110 ? 20.162 -14.530 11.753 1.00 44.09 110 TRP A N 1
ATOM 828 C CA . TRP A 1 110 ? 18.937 -14.290 12.545 1.00 44.09 110 TRP A CA 1
ATOM 829 C C . TRP A 1 110 ? 18.806 -12.874 13.145 1.00 44.09 110 TRP A C 1
ATOM 831 O O . TRP A 1 110 ? 19.085 -12.664 14.325 1.00 44.09 110 TRP A O 1
ATOM 841 N N . MET A 1 111 ? 18.383 -11.888 12.342 1.00 45.22 111 MET A N 1
ATOM 842 C CA . MET A 1 111 ? 18.214 -10.507 12.816 1.00 45.22 111 MET A CA 1
ATOM 843 C C . MET A 1 111 ? 16.772 -10.167 13.215 1.00 45.22 111 MET A C 1
ATOM 845 O O . MET A 1 111 ? 15.810 -10.387 12.483 1.00 45.22 111 MET A O 1
ATOM 849 N N . ASN A 1 112 ? 16.655 -9.552 14.392 1.00 48.19 112 ASN A N 1
ATOM 850 C CA . ASN A 1 112 ? 15.451 -8.947 14.952 1.00 48.19 112 ASN A CA 1
ATOM 851 C C . ASN A 1 112 ? 15.149 -7.603 14.244 1.00 48.19 112 ASN A C 1
ATOM 853 O O . ASN A 1 112 ? 16.010 -6.722 14.209 1.00 48.19 112 ASN A O 1
ATOM 857 N N . ILE A 1 113 ? 13.925 -7.414 13.725 1.00 51.47 113 ILE A N 1
ATOM 858 C CA . ILE A 1 113 ? 13.482 -6.264 12.887 1.00 51.47 113 ILE A CA 1
ATOM 859 C C . ILE A 1 113 ? 13.474 -4.918 13.658 1.00 51.47 113 ILE A C 1
ATOM 861 O O . ILE A 1 113 ? 13.173 -3.859 13.114 1.00 51.47 113 ILE A O 1
ATOM 865 N N . ARG A 1 114 ? 13.848 -4.913 14.943 1.00 52.00 114 ARG A N 1
ATOM 866 C CA . ARG A 1 114 ? 13.875 -3.710 15.790 1.00 52.00 114 ARG A CA 1
ATOM 867 C C . ARG A 1 114 ? 15.004 -2.717 15.479 1.00 52.00 114 ARG A C 1
ATOM 869 O O . ARG A 1 114 ? 14.962 -1.612 16.012 1.00 52.00 114 ARG A O 1
ATOM 876 N N . LYS A 1 115 ? 16.008 -3.066 14.662 1.00 39.78 115 LYS A N 1
ATOM 877 C CA . LYS A 1 115 ? 17.115 -2.153 14.314 1.00 39.78 115 LYS A CA 1
ATOM 878 C C . LYS A 1 115 ? 16.940 -1.579 12.897 1.00 39.78 115 LYS A C 1
ATOM 880 O O . LYS A 1 115 ? 16.782 -2.364 11.965 1.00 39.78 115 LYS A O 1
ATOM 885 N N . PRO A 1 116 ? 16.977 -0.245 12.706 1.00 39.84 116 PRO A N 1
ATOM 886 C CA . PRO A 1 116 ? 16.877 0.353 11.378 1.00 39.84 116 PRO A CA 1
ATOM 887 C C . PRO A 1 116 ? 18.129 0.030 10.555 1.00 39.84 116 PRO A C 1
ATOM 889 O O . PRO A 1 116 ? 19.246 0.333 10.970 1.00 39.84 116 PRO A O 1
ATOM 892 N N . VAL A 1 117 ? 17.936 -0.568 9.379 1.00 39.41 117 VAL A N 1
ATOM 893 C CA . VAL A 1 117 ? 18.999 -0.847 8.406 1.00 39.41 117 VAL A CA 1
ATOM 894 C C . VAL A 1 117 ? 18.769 0.034 7.179 1.00 39.41 117 VAL A C 1
ATOM 896 O O . VAL A 1 117 ? 17.787 -0.155 6.473 1.00 39.41 117 VAL A O 1
ATOM 899 N N . GLY A 1 118 ? 19.688 0.973 6.926 1.00 37.94 118 GLY A N 1
ATOM 900 C CA . GLY A 1 118 ? 19.869 1.643 5.630 1.00 37.94 118 GLY A CA 1
ATOM 901 C C . GLY A 1 118 ? 18.766 2.606 5.151 1.00 37.94 118 GLY A C 1
ATOM 902 O O . GLY A 1 118 ? 17.613 2.563 5.559 1.00 37.94 118 GLY A O 1
ATOM 903 N N . LYS A 1 119 ? 19.140 3.517 4.241 1.00 35.91 119 LYS A N 1
ATOM 904 C CA . LYS A 1 119 ? 18.283 4.586 3.677 1.00 35.91 119 LYS A CA 1
ATOM 905 C C . LYS A 1 119 ? 17.403 4.148 2.493 1.00 35.91 119 LYS A C 1
ATOM 907 O O . LYS A 1 119 ? 16.931 4.995 1.738 1.00 35.91 119 LYS A O 1
ATOM 912 N N . ALA A 1 120 ? 17.173 2.857 2.294 1.00 33.28 120 ALA A N 1
ATOM 913 C CA . ALA A 1 120 ? 16.370 2.374 1.179 1.00 33.28 120 ALA A CA 1
ATOM 914 C C . ALA A 1 120 ? 15.204 1.552 1.715 1.00 33.28 120 ALA A C 1
ATOM 916 O O . ALA A 1 120 ? 15.416 0.552 2.390 1.00 33.28 120 ALA A O 1
ATOM 917 N N . PHE A 1 121 ? 13.989 1.981 1.356 1.00 36.88 121 PHE A N 1
ATOM 918 C CA . PHE A 1 121 ? 12.712 1.376 1.731 1.00 36.88 121 PHE A CA 1
ATOM 919 C C . PHE A 1 121 ? 12.328 1.610 3.202 1.00 36.88 121 PHE A C 1
ATOM 921 O O . PHE A 1 121 ? 12.887 1.027 4.124 1.00 36.88 121 PHE A O 1
ATOM 928 N N . TYR A 1 122 ? 11.341 2.482 3.427 1.00 40.31 122 TYR A N 1
ATOM 929 C CA . TYR A 1 122 ? 10.797 2.709 4.764 1.00 40.31 122 TYR A CA 1
ATOM 930 C C . TYR A 1 122 ? 10.271 1.374 5.332 1.00 40.31 122 TYR A C 1
ATOM 932 O O . TYR A 1 122 ? 9.373 0.784 4.722 1.00 40.31 122 TYR A O 1
ATOM 940 N N . PRO A 1 123 ? 10.819 0.868 6.454 1.00 34.97 123 PRO A N 1
ATOM 941 C CA . PRO A 1 123 ? 10.305 -0.328 7.112 1.00 34.97 123 PRO A CA 1
ATOM 942 C C . PRO A 1 123 ? 8.857 -0.119 7.574 1.00 34.97 123 PRO A C 1
ATOM 944 O O . PRO A 1 123 ? 8.352 1.003 7.598 1.00 34.97 123 PRO A O 1
ATOM 947 N N . ILE A 1 124 ? 8.181 -1.210 7.946 1.00 35.97 124 ILE A N 1
ATOM 948 C CA . ILE A 1 124 ? 6.875 -1.178 8.618 1.00 35.97 124 ILE A CA 1
ATOM 949 C C . ILE A 1 124 ? 6.977 -0.212 9.813 1.00 35.97 124 ILE A C 1
ATOM 951 O O . ILE A 1 124 ? 7.561 -0.549 10.840 1.00 35.97 124 ILE A O 1
ATOM 955 N N . PHE A 1 125 ? 6.431 0.997 9.682 1.00 42.16 125 PHE A N 1
ATOM 956 C CA . PHE A 1 125 ? 6.320 1.943 10.787 1.00 42.16 125 PHE A CA 1
ATOM 957 C C . PHE A 1 125 ? 4.930 1.815 11.391 1.00 42.16 125 PHE A C 1
ATOM 959 O O . PHE A 1 125 ? 3.966 2.357 10.858 1.00 42.16 125 PHE A O 1
ATOM 966 N N . VAL A 1 126 ? 4.840 1.132 12.530 1.00 38.09 126 VAL A N 1
ATOM 967 C CA . VAL A 1 126 ? 3.716 1.302 13.453 1.00 38.09 126 VAL A CA 1
ATOM 968 C C . VAL A 1 126 ? 3.954 2.620 14.184 1.00 38.09 126 VAL A C 1
ATOM 970 O O . VAL A 1 126 ? 4.735 2.685 15.131 1.00 38.09 126 VAL A O 1
ATOM 973 N N . MET A 1 127 ? 3.346 3.702 13.700 1.00 38.16 127 MET A N 1
ATOM 974 C CA . MET A 1 127 ? 3.371 4.983 14.407 1.00 38.16 127 MET A CA 1
ATOM 975 C C . MET A 1 127 ? 2.172 5.059 15.359 1.00 38.16 127 MET A C 1
ATOM 977 O O . MET A 1 127 ? 1.044 5.147 14.870 1.00 38.16 127 MET A O 1
ATOM 981 N N . PRO A 1 128 ? 2.368 5.054 16.694 1.00 34.66 128 PRO A N 1
ATOM 982 C CA . PRO A 1 128 ? 1.297 5.407 17.615 1.00 34.66 128 PRO A CA 1
ATOM 983 C C . PRO A 1 128 ? 0.950 6.891 17.436 1.00 34.66 128 PRO A C 1
ATOM 985 O O . PRO A 1 128 ? 1.834 7.750 17.395 1.00 34.66 128 PRO A O 1
ATOM 988 N N . GLY A 1 129 ? -0.345 7.196 17.332 1.00 38.41 129 GLY A N 1
ATOM 989 C CA . GLY A 1 129 ? -0.899 8.509 16.979 1.00 38.41 129 GLY A CA 1
ATOM 990 C C . GLY A 1 129 ? -0.669 9.679 17.951 1.00 38.41 129 GLY A C 1
ATOM 991 O O . GLY A 1 129 ? -1.492 10.588 17.972 1.00 38.41 129 GLY A O 1
ATOM 992 N N . LYS A 1 130 ? 0.418 9.713 18.736 1.00 36.78 130 LYS A N 1
ATOM 993 C CA . LYS A 1 130 ? 0.840 10.893 19.514 1.00 36.78 130 LYS A CA 1
ATOM 994 C C . LYS A 1 130 ? 2.365 11.013 19.611 1.00 36.78 130 LYS A C 1
ATOM 996 O O . LYS A 1 130 ? 2.962 10.500 20.549 1.00 36.78 130 LYS A O 1
ATOM 1001 N N . ARG A 1 131 ? 2.991 11.780 18.712 1.00 34.25 131 ARG A N 1
ATOM 1002 C CA . ARG A 1 131 ? 4.251 12.502 18.989 1.00 34.25 131 ARG A CA 1
ATOM 1003 C C . ARG A 1 131 ? 4.245 13.857 18.275 1.00 34.25 131 ARG A C 1
ATOM 1005 O O . ARG A 1 131 ? 3.883 13.940 17.103 1.00 34.25 131 ARG A O 1
ATOM 1012 N N . LYS A 1 132 ? 4.593 14.912 19.024 1.00 31.36 132 LYS A N 1
ATOM 1013 C CA . LYS A 1 132 ? 4.754 16.299 18.554 1.00 31.36 132 LYS A CA 1
ATOM 1014 C C . LYS A 1 132 ? 5.811 16.378 17.432 1.00 31.36 132 LYS A C 1
ATOM 1016 O O . LYS A 1 132 ? 6.725 15.552 17.421 1.00 31.36 132 LYS A O 1
ATOM 1021 N N . PRO A 1 133 ? 5.711 17.348 16.506 1.00 39.12 133 PRO A N 1
ATOM 1022 C CA . PRO A 1 133 ? 6.634 17.461 15.388 1.00 39.12 133 PRO A CA 1
ATOM 1023 C C . PRO A 1 133 ? 7.947 18.089 15.862 1.00 39.12 133 PRO A C 1
ATOM 1025 O O . PRO A 1 133 ? 7.987 19.281 16.135 1.00 39.12 133 PRO A O 1
ATOM 1028 N N . ASN A 1 134 ? 9.027 17.310 15.911 1.00 31.42 134 ASN A N 1
ATOM 1029 C CA . ASN A 1 134 ? 10.368 17.879 15.817 1.00 31.42 134 ASN A CA 1
ATOM 1030 C C . ASN A 1 134 ? 10.956 17.522 14.450 1.00 31.42 134 ASN A C 1
ATOM 1032 O O . ASN A 1 134 ? 11.283 16.372 14.174 1.00 31.42 134 ASN A O 1
ATOM 1036 N N . ALA A 1 135 ? 10.991 18.556 13.609 1.00 33.50 135 ALA A N 1
ATOM 1037 C CA . ALA A 1 135 ? 11.904 18.816 12.503 1.00 33.50 135 ALA A CA 1
ATOM 1038 C C . ALA A 1 135 ? 12.452 17.602 11.730 1.00 33.50 135 ALA A C 1
ATOM 1040 O O . ALA A 1 135 ? 13.499 17.045 12.054 1.00 33.50 135 ALA A O 1
ATOM 1041 N N . VAL A 1 136 ? 11.826 17.303 10.590 1.00 34.12 136 VAL A N 1
ATOM 1042 C CA . VAL A 1 136 ? 12.543 16.690 9.466 1.00 34.12 136 VAL A CA 1
ATOM 1043 C C . VAL A 1 136 ? 13.412 17.791 8.854 1.00 34.12 136 VAL A C 1
ATOM 1045 O O . VAL A 1 136 ? 12.906 18.641 8.126 1.00 34.12 136 VAL A O 1
ATOM 1048 N N . ARG A 1 137 ? 14.707 17.824 9.183 1.00 25.08 137 ARG A N 1
ATOM 1049 C CA . ARG A 1 137 ? 15.672 18.659 8.453 1.00 25.08 137 ARG A CA 1
ATOM 1050 C C . ARG A 1 137 ? 16.035 17.960 7.135 1.00 25.08 137 ARG A C 1
ATOM 1052 O O . ARG A 1 137 ? 16.463 16.805 7.184 1.00 25.08 137 ARG A O 1
ATOM 1059 N N . PRO A 1 138 ? 15.905 18.616 5.970 1.00 26.97 138 PRO A N 1
ATOM 1060 C CA . PRO A 1 138 ? 16.502 18.119 4.742 1.00 26.97 138 PRO A CA 1
ATOM 1061 C C . PRO A 1 138 ? 18.010 18.390 4.809 1.00 26.97 138 PRO A C 1
ATOM 1063 O O . PRO A 1 138 ? 18.436 19.541 4.817 1.00 26.97 138 PRO A O 1
ATOM 1066 N N . LEU A 1 139 ? 18.831 17.344 4.888 1.00 31.52 139 LEU A N 1
ATOM 1067 C CA . LEU A 1 139 ? 20.269 17.497 4.667 1.00 31.52 139 LEU A CA 1
ATOM 1068 C C . LEU A 1 139 ? 20.512 17.528 3.156 1.00 31.52 139 LEU A C 1
ATOM 1070 O O . LEU A 1 139 ? 20.563 16.488 2.499 1.00 31.52 139 LEU A O 1
ATOM 1074 N N . HIS A 1 140 ? 20.606 18.747 2.622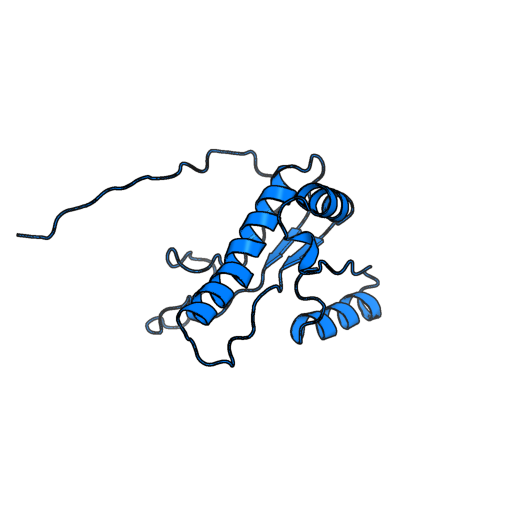 1.00 29.75 140 HIS A N 1
ATOM 1075 C CA . HIS A 1 140 ? 21.350 19.028 1.398 1.00 29.75 140 HIS A CA 1
ATOM 1076 C C . HIS A 1 140 ? 22.817 18.597 1.568 1.00 29.75 140 HIS A C 1
ATOM 1078 O O . HIS A 1 140 ? 23.343 18.599 2.678 1.00 29.75 140 HIS A O 1
ATOM 1084 N N . GLY A 1 141 ? 23.411 18.211 0.436 1.00 37.16 141 GLY A N 1
ATOM 1085 C CA . GLY A 1 141 ? 24.781 17.751 0.195 1.00 37.16 141 GLY A CA 1
ATOM 1086 C C . GLY A 1 141 ? 25.826 17.904 1.300 1.00 37.16 141 GLY A C 1
ATOM 1087 O O . GLY A 1 141 ? 26.127 19.005 1.742 1.00 37.16 141 GLY A O 1
ATOM 1088 N N . LEU A 1 142 ? 26.497 16.791 1.595 1.00 28.33 142 LEU A N 1
ATOM 1089 C CA . LEU A 1 142 ? 27.916 16.809 1.924 1.00 28.33 142 LEU A CA 1
ATOM 1090 C C . LEU A 1 142 ? 28.600 15.737 1.066 1.00 28.33 142 LEU A C 1
ATOM 1092 O O . LEU A 1 142 ? 28.412 14.539 1.286 1.00 28.33 142 LEU A O 1
ATOM 1096 N N . LEU A 1 143 ? 29.350 16.191 0.057 1.00 35.19 143 LEU A N 1
ATOM 1097 C CA . LEU A 1 143 ? 30.534 15.474 -0.404 1.00 35.19 143 LEU A CA 1
ATOM 1098 C C . LEU A 1 143 ? 31.430 15.255 0.823 1.00 35.19 143 LEU A C 1
ATOM 1100 O O . LEU A 1 143 ? 31.676 16.198 1.572 1.00 35.19 143 LEU A O 1
ATOM 1104 N N . LEU A 1 144 ? 31.943 14.043 0.998 1.00 29.59 144 LEU A N 1
ATOM 1105 C CA . LEU A 1 144 ? 33.159 13.808 1.771 1.00 29.59 144 LEU A CA 1
ATOM 1106 C C . LEU A 1 144 ? 34.182 13.149 0.836 1.00 29.59 144 LEU A C 1
ATOM 1108 O O . LEU A 1 144 ? 33.777 12.338 -0.004 1.00 29.59 144 LEU A O 1
ATOM 1112 N N . PRO A 1 145 ? 35.463 13.549 0.917 1.00 33.84 145 PRO A N 1
ATOM 1113 C CA . PRO A 1 145 ? 36.464 13.220 -0.079 1.00 33.84 145 PRO A CA 1
ATOM 1114 C C . PRO A 1 145 ? 36.950 11.778 0.059 1.00 33.84 145 PRO A C 1
ATOM 1116 O O . PRO A 1 145 ? 36.872 11.161 1.122 1.00 33.84 145 PRO A O 1
ATOM 1119 N N . ALA A 1 146 ? 37.445 11.265 -1.064 1.00 32.91 146 ALA A N 1
ATOM 1120 C CA . ALA A 1 146 ? 38.202 10.032 -1.136 1.00 32.91 146 ALA A CA 1
ATOM 1121 C C . ALA A 1 146 ? 39.449 10.116 -0.243 1.00 32.91 146 ALA A C 1
ATOM 1123 O O . ALA A 1 146 ? 40.090 11.160 -0.147 1.00 32.91 146 ALA A O 1
ATOM 1124 N N . LEU A 1 147 ? 39.755 8.989 0.393 1.00 34.31 147 LEU A N 1
ATOM 1125 C CA . LEU A 1 147 ? 41.006 8.726 1.093 1.00 34.31 147 LEU A CA 1
ATOM 1126 C C . LEU A 1 147 ? 42.190 8.848 0.121 1.00 34.31 147 LEU A C 1
ATOM 1128 O O . LEU A 1 147 ? 42.160 8.248 -0.956 1.00 34.31 147 LEU A O 1
ATOM 1132 N N . GLY A 1 148 ? 43.208 9.588 0.552 1.00 33.50 148 GLY A N 1
ATOM 1133 C CA . GLY A 1 148 ? 44.530 9.747 -0.049 1.00 33.50 148 GLY A CA 1
ATOM 1134 C C . GLY A 1 148 ? 45.392 10.562 0.897 1.00 33.50 148 GLY A C 1
ATOM 1135 O O . GLY A 1 148 ? 44.984 11.711 1.170 1.00 33.50 148 GLY A O 1
#

InterPro domains:
  IPR001509 NAD-dependent epimerase/dehydratase [PF01370] (1-101)
  IPR036291 NAD(P)-binding domain superfamily [SSF51735] (2-102)